Protein AF-0000000086746612 (afdb_homodimer)

Solvent-accessible surface area (backbone atoms only — not comparable to full-atom values): 9145 Å² total; per-residue (Å²): 134,90,65,86,73,95,48,96,42,74,43,41,50,69,51,34,47,74,34,49,68,62,53,54,57,68,34,68,81,38,48,28,32,29,21,55,96,76,34,70,59,30,27,42,27,32,53,70,56,46,51,52,43,50,50,51,52,52,51,50,51,54,49,51,51,51,51,51,50,51,53,50,49,52,51,50,49,52,52,59,66,70,93,133,89,67,88,72,95,46,95,39,74,43,40,52,68,51,34,47,74,34,48,66,62,52,54,58,70,35,71,82,40,47,28,33,29,21,54,95,78,34,70,59,31,28,43,28,33,54,71,56,47,52,52,43,50,50,52,52,51,50,51,52,53,49,51,52,50,51,52,49,51,53,51,49,51,50,51,50,53,52,58,66,71,95

Structure (mmCIF, N/CA/C/O backbone):
data_AF-0000000086746612-model_v1
#
loop_
_entity.id
_entity.type
_entity.pdbx_description
1 polymer 'Type II toxin-antitoxin system Phd/YefM family antitoxin'
#
loop_
_atom_site.group_PDB
_atom_site.id
_atom_site.type_symbol
_atom_site.label_atom_id
_atom_site.label_alt_id
_atom_site.label_comp_id
_atom_site.label_asym_id
_atom_site.label_entity_id
_atom_site.label_seq_id
_atom_site.pdbx_PDB_ins_code
_atom_site.Cartn_x
_atom_site.Cartn_y
_atom_site.Cartn_z
_atom_site.occupancy
_atom_site.B_iso_or_equiv
_atom_site.auth_seq_id
_atom_site.auth_comp_id
_atom_site.auth_asym_id
_atom_site.auth_atom_id
_atom_site.pdbx_PDB_model_num
ATOM 1 N N . MET A 1 1 ? 22.734 -2.705 -10.539 1 73.81 1 MET A N 1
ATOM 2 C CA . MET A 1 1 ? 22.016 -1.568 -9.969 1 73.81 1 MET A CA 1
ATOM 3 C C . MET A 1 1 ? 21.359 -1.947 -8.648 1 73.81 1 MET A C 1
ATOM 5 O O . MET A 1 1 ? 20.984 -3.104 -8.445 1 73.81 1 MET A O 1
ATOM 9 N N . ALA A 1 2 ? 21.594 -1.131 -7.719 1 85.19 2 ALA A N 1
ATOM 10 C CA . ALA A 1 2 ? 21.031 -1.418 -6.406 1 85.19 2 ALA A CA 1
ATOM 11 C C . ALA A 1 2 ? 19.594 -0.923 -6.316 1 85.19 2 ALA A C 1
ATOM 13 O O . ALA A 1 2 ? 19.234 0.093 -6.918 1 85.19 2 ALA A O 1
ATOM 14 N N . TYR A 1 3 ? 18.625 -1.782 -5.891 1 89.44 3 TYR A N 1
ATOM 15 C CA . TYR A 1 3 ? 17.234 -1.408 -5.711 1 89.44 3 TYR A CA 1
ATOM 16 C C . TYR A 1 3 ? 16.906 -1.243 -4.23 1 89.44 3 TYR A C 1
ATOM 18 O O . TYR A 1 3 ? 17.375 -2.008 -3.393 1 89.44 3 TYR A O 1
ATOM 26 N N . GLN A 1 4 ? 16.156 -0.197 -3.973 1 91.56 4 GLN A N 1
ATOM 27 C CA . GLN A 1 4 ? 15.68 0.003 -2.605 1 91.56 4 GLN A CA 1
ATOM 28 C C . GLN A 1 4 ? 14.43 -0.826 -2.328 1 91.56 4 GLN A C 1
ATOM 30 O O . GLN A 1 4 ? 13.477 -0.799 -3.105 1 91.56 4 GLN A O 1
ATOM 35 N N . ILE A 1 5 ? 14.508 -1.548 -1.296 1 96.06 5 ILE A N 1
ATOM 36 C CA . ILE A 1 5 ? 13.359 -2.301 -0.8 1 96.06 5 ILE A CA 1
ATOM 37 C C . ILE A 1 5 ? 12.75 -1.582 0.404 1 96.06 5 ILE A C 1
ATOM 39 O O . ILE A 1 5 ? 13.43 -1.346 1.403 1 96.06 5 ILE A O 1
ATOM 43 N N . LEU A 1 6 ? 11.492 -1.327 0.43 1 96.69 6 LEU A N 1
ATOM 44 C CA . LEU A 1 6 ? 10.867 -0.432 1.4 1 96.69 6 LEU A CA 1
ATOM 45 C C . LEU A 1 6 ? 10.258 -1.221 2.553 1 96.69 6 LEU A C 1
ATOM 47 O O . LEU A 1 6 ? 9.711 -0.634 3.49 1 96.69 6 LEU A O 1
ATOM 51 N N . THR A 1 7 ? 10.367 -2.543 2.465 1 97.19 7 THR A N 1
ATOM 52 C CA . THR A 1 7 ? 9.812 -3.4 3.508 1 97.19 7 THR A CA 1
ATOM 53 C C . THR A 1 7 ? 10.906 -4.246 4.148 1 97.19 7 THR A C 1
ATOM 55 O O . THR A 1 7 ? 12.008 -4.371 3.6 1 97.19 7 THR A O 1
ATOM 58 N N . ASN A 1 8 ? 10.57 -4.758 5.316 1 95.69 8 ASN A N 1
ATOM 59 C CA . ASN A 1 8 ? 11.508 -5.621 6.02 1 95.69 8 ASN A CA 1
ATOM 60 C C . ASN A 1 8 ? 11.539 -7.027 5.426 1 95.69 8 ASN A C 1
ATOM 62 O O . ASN A 1 8 ? 12.523 -7.754 5.586 1 95.69 8 ASN A O 1
ATOM 66 N N . LEU A 1 9 ? 10.461 -7.453 4.746 1 96.5 9 LEU A N 1
ATOM 67 C CA . LEU A 1 9 ? 10.344 -8.773 4.133 1 96.5 9 LEU A CA 1
ATOM 68 C C . LEU A 1 9 ? 10.203 -8.664 2.619 1 96.5 9 LEU A C 1
ATOM 70 O O . LEU A 1 9 ? 9.492 -7.785 2.119 1 96.5 9 LEU A O 1
ATOM 74 N N . ALA A 1 10 ? 10.953 -9.586 1.958 1 97.44 10 ALA A N 1
ATOM 75 C CA . ALA A 1 10 ? 10.867 -9.68 0.504 1 97.44 10 ALA A CA 1
ATOM 76 C C . ALA A 1 10 ? 10.781 -11.141 0.055 1 97.44 10 ALA A C 1
ATOM 78 O O . ALA A 1 10 ? 11.312 -12.031 0.719 1 97.44 10 ALA A O 1
ATOM 79 N N . ALA A 1 11 ? 10.062 -11.359 -0.979 1 97.5 11 ALA A N 1
ATOM 80 C CA . ALA A 1 11 ? 9.961 -12.664 -1.631 1 97.5 11 ALA A CA 1
ATOM 81 C C . ALA A 1 11 ? 10.062 -12.523 -3.146 1 97.5 11 ALA A C 1
ATOM 83 O O . ALA A 1 11 ? 9.875 -11.438 -3.693 1 97.5 11 ALA A O 1
ATOM 84 N N . SER A 1 12 ? 10.375 -13.578 -3.801 1 97.06 12 SER A N 1
ATOM 85 C CA . SER A 1 12 ? 10.453 -13.578 -5.258 1 97.06 12 SER A CA 1
ATOM 86 C C . SER A 1 12 ? 9.094 -13.844 -5.887 1 97.06 12 SER A C 1
ATOM 88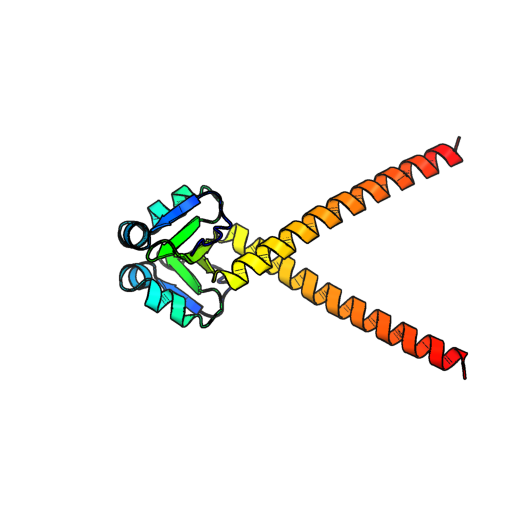 O O . SER A 1 12 ? 8.211 -14.414 -5.246 1 97.06 12 SER A O 1
ATOM 90 N N . ILE A 1 13 ? 9 -13.469 -7.117 1 96.69 13 ILE A N 1
ATOM 91 C CA . ILE A 1 13 ? 7.809 -13.773 -7.898 1 96.69 13 ILE A CA 1
ATOM 92 C C . ILE A 1 13 ? 7.582 -15.281 -7.938 1 96.69 13 ILE A C 1
ATOM 94 O O . ILE A 1 13 ? 6.441 -15.742 -7.938 1 96.69 13 ILE A O 1
ATOM 98 N N . THR A 1 14 ? 8.68 -16.047 -8.008 1 96.19 14 THR A N 1
ATOM 99 C CA . THR A 1 14 ? 8.602 -17.516 -7.996 1 96.19 14 THR A CA 1
ATOM 100 C C . THR A 1 14 ? 7.969 -18 -6.699 1 96.19 14 THR A C 1
ATOM 102 O O . THR A 1 14 ? 7.105 -18.891 -6.719 1 96.19 14 THR A O 1
ATOM 105 N N . ASP A 1 15 ? 8.352 -17.375 -5.535 1 96.31 15 ASP A N 1
ATOM 106 C CA . ASP A 1 15 ? 7.773 -17.719 -4.238 1 96.31 15 ASP A CA 1
ATOM 107 C C . ASP A 1 15 ? 6.277 -17.422 -4.211 1 96.31 15 ASP A C 1
ATOM 109 O O . ASP A 1 15 ? 5.488 -18.234 -3.732 1 96.31 15 ASP A O 1
ATOM 113 N N . LEU A 1 16 ? 5.918 -16.344 -4.73 1 96.94 16 LEU A N 1
ATOM 114 C CA . LEU A 1 16 ? 4.52 -15.93 -4.746 1 96.94 16 LEU A CA 1
ATOM 115 C C . LEU A 1 16 ? 3.682 -16.875 -5.602 1 96.94 16 LEU A C 1
ATOM 117 O O . LEU A 1 16 ? 2.58 -17.266 -5.207 1 96.94 16 LEU A O 1
ATOM 121 N N . LYS A 1 17 ? 4.242 -17.188 -6.734 1 96.31 17 LYS A N 1
ATOM 122 C CA . LYS A 1 17 ? 3.545 -18.094 -7.633 1 96.31 17 LYS A CA 1
ATOM 123 C C . LYS A 1 17 ? 3.307 -19.453 -6.965 1 96.31 17 LYS A C 1
ATOM 125 O O . LYS A 1 17 ? 2.254 -20.062 -7.152 1 96.31 17 LYS A O 1
ATOM 130 N N . ARG A 1 18 ? 4.23 -19.828 -6.227 1 95.5 18 ARG A N 1
ATOM 131 C CA . ARG A 1 18 ? 4.16 -21.141 -5.57 1 95.5 18 ARG A CA 1
ATOM 132 C C . ARG A 1 18 ? 3.123 -21.125 -4.453 1 95.5 18 ARG A C 1
ATOM 134 O O . ARG A 1 18 ? 2.387 -22.109 -4.281 1 95.5 18 ARG A O 1
ATOM 141 N N . ASN A 1 19 ? 3.08 -20.094 -3.676 1 96.62 19 ASN A N 1
ATOM 142 C CA . ASN A 1 19 ? 2.186 -20 -2.527 1 96.62 19 ASN A CA 1
ATOM 143 C C . ASN A 1 19 ? 1.849 -18.547 -2.193 1 96.62 19 ASN A C 1
ATOM 145 O O . ASN A 1 19 ? 2.367 -18 -1.224 1 96.62 19 ASN A O 1
ATOM 149 N N . PRO A 1 20 ? 0.91 -18.047 -2.932 1 96.06 20 PRO A N 1
ATOM 150 C CA . PRO A 1 20 ? 0.592 -16.625 -2.764 1 96.06 20 PRO A CA 1
ATOM 151 C C . PRO A 1 20 ? 0.171 -16.281 -1.338 1 96.06 20 PRO A C 1
ATOM 153 O O . PRO A 1 20 ? 0.701 -15.336 -0.746 1 96.06 20 PRO A O 1
ATOM 156 N N . MET A 1 21 ? -0.711 -17.078 -0.743 1 95.75 21 MET A N 1
ATOM 157 C CA . MET A 1 21 ? -1.213 -16.781 0.597 1 95.75 21 MET A CA 1
ATOM 158 C C . MET A 1 21 ? -0.123 -16.984 1.644 1 95.75 21 MET A C 1
ATOM 160 O O . MET A 1 21 ? -0.01 -16.203 2.592 1 95.75 21 MET A O 1
ATOM 164 N N . GLY A 1 22 ? 0.674 -18 1.433 1 95.31 22 GLY A N 1
ATOM 165 C CA . GLY A 1 22 ? 1.797 -18.234 2.328 1 95.31 22 GLY A CA 1
ATOM 166 C C . GLY A 1 22 ? 2.809 -17.109 2.32 1 95.31 22 GLY A C 1
ATOM 167 O O . GLY A 1 22 ? 3.297 -16.703 3.375 1 95.31 22 GLY A O 1
ATOM 168 N N . THR A 1 23 ? 3.125 -16.625 1.124 1 94.88 23 THR A N 1
ATOM 169 C CA . THR A 1 23 ? 4.062 -15.523 0.966 1 94.88 23 THR A CA 1
ATOM 170 C C . THR A 1 23 ? 3.527 -14.266 1.639 1 94.88 23 THR A C 1
ATOM 172 O O . THR A 1 23 ? 4.234 -13.625 2.422 1 94.88 23 THR A O 1
ATOM 175 N N . TYR A 1 24 ? 2.324 -14.016 1.381 1 93.94 24 TYR A N 1
ATOM 176 C CA . TYR A 1 24 ? 1.653 -12.852 1.956 1 93.94 24 TYR A CA 1
ATOM 177 C C . TYR A 1 24 ? 1.624 -12.938 3.479 1 93.94 24 TYR A C 1
ATOM 179 O O . TYR A 1 24 ? 1.938 -11.961 4.168 1 93.94 24 TYR A O 1
ATOM 187 N N . LEU A 1 25 ? 1.297 -14.039 4.043 1 94.75 25 LEU A N 1
ATOM 188 C CA . LEU A 1 25 ? 1.084 -14.211 5.477 1 94.75 25 LEU A CA 1
ATOM 189 C C . LEU A 1 25 ? 2.406 -14.148 6.234 1 94.75 25 LEU A C 1
ATOM 191 O O . LEU A 1 25 ? 2.424 -13.906 7.445 1 94.75 25 LEU A O 1
ATOM 195 N N . GLN A 1 26 ? 3.473 -14.312 5.559 1 94.31 26 GLN A N 1
ATOM 196 C CA . GLN A 1 26 ? 4.781 -14.195 6.191 1 94.31 26 GLN A CA 1
ATOM 197 C C . GLN A 1 26 ? 5.039 -12.773 6.672 1 94.31 26 GLN A C 1
ATOM 199 O O . GLN A 1 26 ? 5.816 -12.555 7.602 1 94.31 26 GLN A O 1
ATOM 204 N N . GLY A 1 27 ? 4.402 -11.852 6.047 1 94.88 27 GLY A N 1
ATOM 205 C CA . GLY A 1 27 ? 4.555 -10.461 6.43 1 94.88 27 GLY A CA 1
ATOM 206 C C . GLY A 1 27 ? 3.973 -10.148 7.793 1 94.88 27 GLY A C 1
ATOM 207 O O . GLY A 1 27 ? 4.332 -9.141 8.414 1 94.88 27 GLY A O 1
ATOM 208 N N . GLU A 1 28 ? 3.051 -10.953 8.234 1 95.5 28 GLU A N 1
ATOM 209 C CA . GLU A 1 28 ? 2.443 -10.805 9.555 1 95.5 28 GLU A CA 1
ATOM 210 C C . GLU A 1 28 ? 1.825 -9.422 9.734 1 95.5 28 GLU A C 1
ATOM 212 O O . GLU A 1 28 ? 2.107 -8.734 10.711 1 95.5 28 GLU A O 1
ATOM 217 N N . GLY A 1 29 ? 1.047 -9.023 8.828 1 95.06 29 GLY A N 1
ATOM 218 C CA . GLY A 1 29 ? 0.329 -7.758 8.922 1 95.06 29 GLY A CA 1
ATOM 219 C C . GLY A 1 29 ? 1.084 -6.598 8.305 1 95.06 29 GLY A C 1
ATOM 220 O O . GLY A 1 29 ? 0.567 -5.477 8.242 1 95.06 29 GLY A O 1
ATOM 221 N N . GLU A 1 30 ? 2.324 -6.914 7.906 1 96.75 30 GLU A N 1
ATOM 222 C CA . GLU A 1 30 ? 3.127 -5.91 7.211 1 96.75 30 GLU A CA 1
ATOM 223 C C . GLU A 1 30 ? 3.174 -6.184 5.711 1 96.75 30 GLU A C 1
ATOM 225 O O . GLU A 1 30 ? 2.797 -7.27 5.262 1 96.75 30 GLU A O 1
ATOM 230 N N . ALA A 1 31 ? 3.574 -5.18 4.961 1 98.06 31 ALA A N 1
ATOM 231 C CA . ALA A 1 31 ? 3.711 -5.359 3.52 1 98.06 31 ALA A CA 1
ATOM 232 C C . ALA A 1 31 ? 4.906 -6.25 3.189 1 98.06 31 ALA A C 1
ATOM 234 O O . ALA A 1 31 ? 5.863 -6.332 3.963 1 98.06 31 ALA A O 1
ATOM 235 N N . VAL A 1 32 ? 4.801 -6.93 2.07 1 98.38 32 VAL A N 1
ATOM 236 C CA . VAL A 1 32 ? 5.867 -7.793 1.576 1 98.38 32 VAL A CA 1
ATOM 237 C C . VAL A 1 32 ? 6.273 -7.359 0.168 1 98.38 32 VAL A C 1
ATOM 239 O O . VAL A 1 32 ? 5.418 -7.176 -0.701 1 98.38 32 VAL A O 1
ATOM 242 N N . ALA A 1 33 ? 7.598 -7.156 -0.021 1 98.56 33 ALA A N 1
ATOM 243 C CA . ALA A 1 33 ? 8.094 -6.84 -1.355 1 98.56 33 ALA A CA 1
ATOM 244 C C . ALA A 1 33 ? 8.172 -8.094 -2.227 1 98.56 33 ALA A C 1
ATOM 246 O O . ALA A 1 33 ? 8.641 -9.141 -1.776 1 98.56 33 ALA A O 1
ATOM 247 N N . ILE A 1 34 ? 7.719 -8 -3.426 1 98.31 34 ILE A N 1
ATOM 248 C CA . ILE A 1 34 ? 7.871 -9.07 -4.402 1 98.31 34 ILE A CA 1
ATOM 249 C C . ILE A 1 34 ? 8.914 -8.68 -5.445 1 98.31 34 ILE A C 1
ATOM 251 O O . ILE A 1 34 ? 8.75 -7.676 -6.148 1 98.31 34 ILE A O 1
ATOM 255 N N . LEU A 1 35 ? 9.906 -9.477 -5.492 1 97.75 35 LEU A N 1
ATOM 256 C CA . LEU A 1 35 ? 11.039 -9.172 -6.355 1 97.75 35 LEU A CA 1
ATOM 257 C C . LEU A 1 35 ? 10.961 -9.969 -7.656 1 97.75 35 LEU A C 1
ATOM 259 O O . LEU A 1 35 ? 10.57 -11.141 -7.652 1 97.75 35 LEU A O 1
ATOM 263 N N . ASN A 1 36 ? 11.133 -9.32 -8.734 1 95.81 36 ASN A N 1
ATOM 264 C CA . ASN A 1 36 ? 11.414 -9.922 -10.031 1 95.81 36 ASN A CA 1
ATOM 265 C C . ASN A 1 36 ? 12.875 -9.742 -10.438 1 95.81 36 ASN A C 1
ATOM 267 O O . ASN A 1 36 ? 13.281 -8.641 -10.812 1 95.81 36 ASN A O 1
ATOM 271 N N . ARG A 1 37 ? 13.711 -10.742 -10.516 1 91.19 37 ARG A N 1
ATOM 272 C CA . ARG A 1 37 ? 15.148 -10.695 -10.773 1 91.19 37 ARG A CA 1
ATOM 273 C C . ARG A 1 37 ? 15.828 -9.664 -9.867 1 91.19 37 ARG A C 1
ATOM 275 O O . ARG A 1 37 ? 16.578 -8.812 -10.344 1 91.19 37 ARG A O 1
ATOM 282 N N . ASN A 1 38 ? 15.438 -9.57 -8.656 1 90.44 38 ASN A N 1
ATOM 283 C CA . ASN A 1 38 ? 16.062 -8.773 -7.605 1 90.44 38 ASN A CA 1
ATOM 284 C C . ASN A 1 38 ? 15.523 -7.344 -7.59 1 90.44 38 ASN A C 1
ATOM 286 O O . ASN A 1 38 ? 15.922 -6.535 -6.75 1 90.44 38 ASN A O 1
ATOM 290 N N . GLU A 1 39 ? 14.742 -7.008 -8.492 1 94.62 39 GLU A N 1
ATOM 291 C CA . GLU A 1 39 ? 14.102 -5.699 -8.539 1 94.62 39 GLU A CA 1
ATOM 292 C C . GLU A 1 39 ? 12.68 -5.758 -7.984 1 94.62 39 GLU A C 1
ATOM 294 O O . GLU A 1 39 ? 11.898 -6.641 -8.352 1 94.62 39 GLU A O 1
ATOM 299 N N . PRO A 1 40 ? 12.391 -4.797 -7.098 1 97 40 PRO A N 1
ATOM 300 C CA . PRO A 1 40 ? 11.016 -4.812 -6.602 1 97 40 PRO A CA 1
ATOM 301 C C . PRO A 1 40 ? 9.984 -4.594 -7.711 1 97 40 PRO A C 1
ATOM 303 O O . PRO A 1 40 ? 10 -3.555 -8.375 1 97 40 PRO A O 1
ATOM 306 N N . ALA A 1 41 ? 9.109 -5.531 -7.871 1 97.06 41 ALA A N 1
ATOM 307 C CA . ALA A 1 41 ? 8.047 -5.441 -8.867 1 97.06 41 ALA A CA 1
ATOM 308 C C . ALA A 1 41 ? 6.812 -4.746 -8.297 1 97.06 41 ALA A C 1
ATOM 310 O O . ALA A 1 41 ? 6.273 -3.822 -8.906 1 97.06 41 ALA A O 1
ATOM 311 N N . PHE A 1 42 ? 6.418 -5.207 -7.188 1 98.25 42 PHE A N 1
ATOM 312 C CA . PHE A 1 42 ? 5.301 -4.625 -6.453 1 98.25 42 PHE A CA 1
ATOM 313 C C . PHE A 1 42 ? 5.324 -5.059 -4.992 1 98.25 42 PHE A C 1
ATOM 315 O O . PHE A 1 42 ? 6.211 -5.812 -4.578 1 98.25 42 PHE A O 1
ATOM 322 N N . TYR A 1 43 ? 4.465 -4.5 -4.18 1 98.44 43 TYR A N 1
ATOM 323 C CA . TYR A 1 43 ? 4.332 -4.809 -2.762 1 98.44 43 TYR A CA 1
ATOM 324 C C . TYR A 1 43 ? 2.963 -5.402 -2.455 1 98.44 43 TYR A C 1
ATOM 326 O O . TYR A 1 43 ? 1.938 -4.875 -2.896 1 98.44 43 TYR A O 1
ATOM 334 N N . CYS A 1 44 ? 2.912 -6.457 -1.764 1 98.44 44 CYS A N 1
ATOM 335 C CA . CYS A 1 44 ? 1.669 -7.02 -1.248 1 98.44 44 CYS A CA 1
ATOM 336 C C . CYS A 1 44 ? 1.294 -6.387 0.085 1 98.44 44 CYS A C 1
ATOM 338 O O . CYS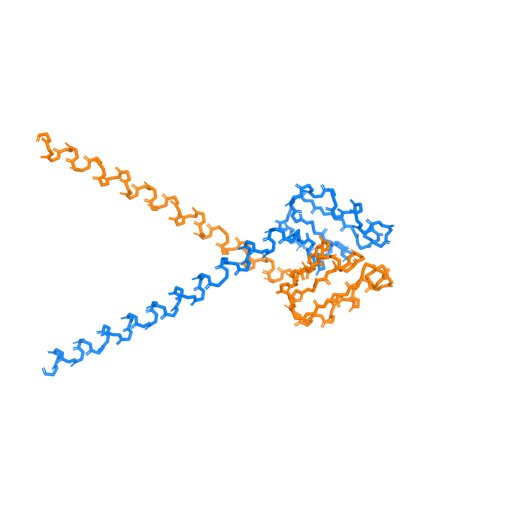 A 1 44 ? 1.995 -6.566 1.082 1 98.44 44 CYS A O 1
ATOM 340 N N . VAL A 1 45 ? 0.211 -5.691 0.084 1 98.38 45 VAL A N 1
ATOM 341 C CA . VAL A 1 45 ? -0.191 -4.895 1.238 1 98.38 45 VAL A CA 1
ATOM 342 C C . VAL A 1 45 ? -1.485 -5.453 1.826 1 98.38 45 VAL A C 1
ATOM 344 O O . VAL A 1 45 ? -2.475 -5.629 1.11 1 98.38 45 VAL A O 1
ATOM 347 N N . PRO A 1 46 ? -1.481 -5.73 3.064 1 98 46 PRO A N 1
ATOM 348 C CA . PRO A 1 46 ? -2.703 -6.223 3.709 1 98 46 PRO A CA 1
ATOM 349 C C . PRO A 1 46 ? -3.861 -5.234 3.607 1 98 46 PRO A C 1
ATOM 351 O O . PRO A 1 46 ? -3.643 -4.02 3.611 1 98 46 PRO A O 1
ATOM 354 N N . PRO A 1 47 ? -5.051 -5.77 3.611 1 97.62 47 PRO A N 1
ATOM 355 C CA . PRO A 1 47 ? -6.227 -4.91 3.436 1 97.62 47 PRO A CA 1
ATOM 356 C C . PRO A 1 47 ? -6.305 -3.799 4.477 1 97.62 47 PRO A C 1
ATOM 358 O O . PRO A 1 47 ? -6.582 -2.646 4.137 1 97.62 47 PRO A O 1
ATOM 361 N N . GLU A 1 48 ? -6.039 -4.148 5.695 1 96.81 48 GLU A N 1
ATOM 362 C CA . GLU A 1 48 ? -6.125 -3.146 6.754 1 96.81 48 GLU A CA 1
ATOM 363 C C . GLU A 1 48 ? -5.078 -2.051 6.562 1 96.81 48 GLU A C 1
ATOM 365 O O . GLU A 1 48 ? -5.375 -0.868 6.75 1 96.81 48 GLU A O 1
ATOM 370 N N . LEU A 1 49 ? -3.934 -2.43 6.211 1 97.38 49 LEU A N 1
ATOM 371 C CA . LEU A 1 49 ? -2.855 -1.475 5.977 1 97.38 49 LEU A CA 1
ATOM 372 C C . LEU A 1 49 ? -3.141 -0.62 4.75 1 97.38 49 LEU A C 1
ATOM 374 O O . LEU A 1 49 ? -2.877 0.584 4.75 1 97.38 49 LEU A O 1
ATOM 378 N N . PHE A 1 50 ? -3.654 -1.202 3.725 1 98.06 50 PHE A N 1
ATOM 379 C CA . PHE A 1 50 ? -4.008 -0.472 2.514 1 98.06 50 PHE A CA 1
ATOM 380 C C . PHE A 1 50 ? -5.098 0.554 2.799 1 98.06 50 PHE A C 1
ATOM 382 O O . PHE A 1 50 ? -5.055 1.673 2.283 1 98.06 50 PHE A O 1
ATOM 389 N N . ALA A 1 51 ? -6.059 0.127 3.625 1 97.75 51 ALA A N 1
ATOM 390 C CA . ALA A 1 51 ? -7.105 1.062 4.031 1 97.75 51 ALA A CA 1
ATOM 391 C C . ALA A 1 51 ? -6.512 2.268 4.754 1 97.75 51 ALA A C 1
ATOM 393 O O . ALA A 1 51 ? -6.922 3.406 4.516 1 97.75 51 ALA A O 1
ATOM 394 N N . TYR A 1 52 ? -5.594 2.004 5.625 1 97.06 52 TYR A N 1
ATOM 395 C CA . TYR A 1 52 ? -4.898 3.068 6.336 1 97.06 52 TYR A CA 1
ATOM 396 C C . TYR A 1 52 ? -4.199 4.012 5.363 1 97.06 52 TYR A C 1
ATOM 398 O O . TYR A 1 52 ? -4.309 5.234 5.492 1 97.06 52 TYR A O 1
ATOM 406 N N . TYR A 1 53 ? -3.498 3.475 4.352 1 97.44 53 TYR A N 1
ATOM 407 C CA . TYR A 1 53 ? -2.814 4.289 3.354 1 97.44 53 TYR A CA 1
ATOM 408 C C . TYR A 1 53 ? -3.805 5.152 2.582 1 97.44 53 TYR A C 1
ATOM 410 O O . TYR A 1 53 ? -3.533 6.32 2.303 1 97.44 53 TYR A O 1
ATOM 418 N N . GLN A 1 54 ? -4.922 4.539 2.277 1 96.94 54 GLN A N 1
ATOM 419 C CA . GLN A 1 54 ? -5.945 5.281 1.549 1 96.94 54 GLN A CA 1
ATOM 420 C C . GLN A 1 54 ? -6.461 6.461 2.371 1 96.94 54 GLN A C 1
ATOM 422 O O . GLN A 1 54 ? -6.688 7.547 1.836 1 96.94 54 GLN A O 1
ATOM 427 N N . GLU A 1 55 ? -6.648 6.25 3.6 1 96.44 55 GLU A N 1
ATOM 428 C CA . GLU A 1 55 ? -7.105 7.309 4.496 1 96.44 55 GLU A CA 1
ATOM 429 C C . GLU A 1 55 ? -6.086 8.438 4.578 1 96.44 55 GLU A C 1
ATOM 431 O O . GLU A 1 55 ? -6.453 9.617 4.527 1 96.44 55 GLU A O 1
ATOM 436 N N . LEU A 1 56 ? -4.836 8.055 4.73 1 95.5 56 LEU A N 1
ATOM 437 C CA . LEU A 1 56 ? -3.771 9.055 4.773 1 95.5 56 LEU A CA 1
ATOM 438 C C . LEU A 1 56 ? -3.756 9.891 3.498 1 95.5 56 LEU A C 1
ATOM 440 O O . LEU A 1 56 ? -3.6 11.109 3.553 1 95.5 56 LEU A O 1
ATOM 444 N N . ALA A 1 57 ? -3.883 9.227 2.395 1 95.62 57 ALA A N 1
ATOM 445 C CA . ALA A 1 57 ? -3.855 9.906 1.103 1 95.62 57 ALA A CA 1
ATOM 446 C C . ALA A 1 57 ? -5.031 10.867 0.966 1 95.62 57 ALA A C 1
ATOM 448 O O . ALA A 1 57 ? -4.879 11.977 0.446 1 95.62 57 ALA A O 1
ATOM 449 N N . GLU A 1 58 ? -6.207 10.43 1.403 1 94.94 58 GLU A N 1
ATOM 450 C CA . GLU A 1 58 ? -7.395 11.281 1.374 1 94.94 58 GLU A CA 1
ATOM 451 C C . GLU A 1 58 ? -7.215 12.508 2.256 1 94.94 58 GLU A C 1
ATOM 453 O O . GLU A 1 58 ? -7.555 13.625 1.852 1 94.94 58 GLU A O 1
ATOM 458 N N . ASP A 1 59 ? -6.656 12.289 3.432 1 93.69 59 ASP A N 1
ATOM 459 C CA . ASP A 1 59 ? -6.398 13.375 4.363 1 93.69 59 ASP A CA 1
ATOM 460 C C . ASP A 1 59 ? -5.426 14.391 3.764 1 93.69 59 ASP A C 1
ATOM 462 O O . ASP A 1 59 ? -5.609 15.602 3.914 1 93.69 59 ASP A O 1
ATOM 466 N N . ALA A 1 60 ? -4.422 13.859 3.178 1 90.94 60 ALA A N 1
ATOM 467 C CA . ALA A 1 60 ? -3.422 14.727 2.559 1 90.94 60 ALA A CA 1
ATOM 468 C C . ALA A 1 60 ? -4.039 15.57 1.446 1 90.94 60 ALA A C 1
ATOM 470 O O . ALA A 1 60 ? -3.725 16.75 1.312 1 90.94 60 ALA A O 1
ATOM 471 N N . ALA A 1 61 ? -4.871 14.945 0.673 1 90.81 61 ALA A N 1
ATOM 472 C CA . ALA A 1 61 ? -5.539 15.648 -0.418 1 90.81 61 ALA A CA 1
ATOM 473 C C . ALA A 1 61 ? -6.453 16.75 0.116 1 90.81 61 ALA A C 1
ATOM 475 O O . ALA A 1 61 ? -6.469 17.859 -0.414 1 90.81 61 ALA A O 1
ATOM 476 N N . LEU A 1 62 ? -7.164 16.359 1.129 1 90.12 62 LEU A N 1
ATOM 477 C CA . LEU A 1 62 ? -8.07 17.328 1.745 1 90.12 62 LEU A CA 1
ATOM 478 C C . LEU A 1 62 ? -7.297 18.484 2.363 1 90.12 62 LEU A C 1
ATOM 480 O O . LEU A 1 62 ? -7.719 19.641 2.266 1 90.12 62 LEU A O 1
ATOM 484 N N . ASN A 1 63 ? -6.191 18.203 2.969 1 88.25 63 ASN A N 1
ATOM 485 C CA . ASN A 1 63 ? -5.352 19.219 3.572 1 88.25 63 ASN A CA 1
ATOM 486 C C . ASN A 1 63 ? -4.746 20.141 2.518 1 88.25 63 ASN A C 1
ATOM 488 O O . ASN A 1 63 ? -4.605 21.344 2.746 1 88.25 63 ASN A O 1
ATOM 492 N N . ARG A 1 64 ? -4.355 19.562 1.45 1 86.5 64 ARG A N 1
ATOM 493 C CA . ARG A 1 64 ? -3.809 20.359 0.354 1 86.5 64 ARG A CA 1
ATOM 494 C C . ARG A 1 64 ? -4.848 21.344 -0.183 1 86.5 64 ARG A C 1
ATOM 496 O O . ARG A 1 64 ? -4.52 22.484 -0.514 1 86.5 64 ARG A O 1
ATOM 503 N N . ILE A 1 65 ? -6.047 20.906 -0.292 1 85.56 65 ILE A N 1
ATOM 504 C CA . ILE A 1 65 ? -7.137 21.75 -0.781 1 85.56 65 ILE A CA 1
ATOM 5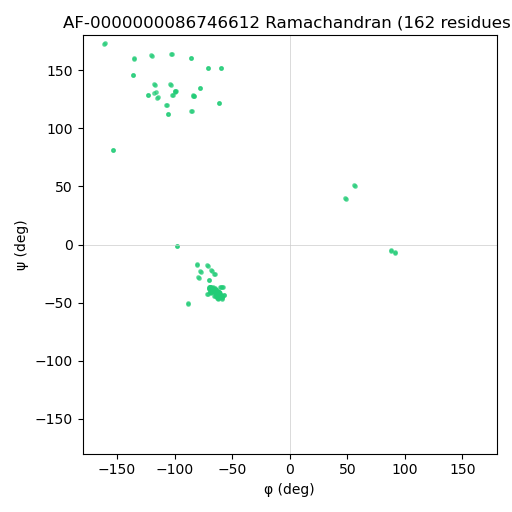05 C C . ILE A 1 65 ? -7.383 22.906 0.194 1 85.56 65 ILE A C 1
ATOM 507 O O . ILE A 1 65 ? -7.57 24.047 -0.223 1 85.56 65 ILE A O 1
ATOM 511 N N . ALA A 1 66 ? -7.332 22.578 1.456 1 84.94 66 ALA A N 1
ATOM 512 C CA . ALA A 1 66 ? -7.523 23.594 2.49 1 84.94 66 ALA A CA 1
ATOM 513 C C . ALA A 1 66 ? -6.414 24.641 2.451 1 84.94 66 ALA A C 1
ATOM 515 O O . ALA A 1 66 ? -6.676 25.844 2.555 1 84.94 66 ALA A O 1
ATOM 516 N N . ASP A 1 67 ? -5.234 24.156 2.258 1 83.12 67 ASP A N 1
ATOM 517 C CA . ASP A 1 67 ? -4.09 25.062 2.197 1 83.12 67 ASP A CA 1
ATOM 518 C C . ASP A 1 67 ? -4.188 25.984 0.99 1 83.12 67 ASP A C 1
ATOM 520 O O . ASP A 1 67 ? -3.855 27.172 1.083 1 83.12 67 ASP A O 1
ATOM 524 N N . GLU A 1 68 ? -4.621 25.391 -0.047 1 84.25 68 GLU A N 1
ATOM 525 C CA . GLU A 1 68 ? -4.777 26.188 -1.267 1 84.25 68 GLU A CA 1
ATOM 526 C C . GLU A 1 68 ? -5.871 27.234 -1.109 1 84.25 68 GLU A C 1
ATOM 528 O O . GLU A 1 68 ? -5.734 28.359 -1.601 1 84.25 68 GLU A O 1
ATOM 533 N N . ARG A 1 69 ? -6.875 26.828 -0.412 1 81.94 69 ARG A N 1
ATOM 534 C CA . ARG A 1 69 ? -7.98 27.75 -0.183 1 81.94 69 ARG A CA 1
ATOM 535 C C . ARG A 1 69 ? -7.559 28.891 0.742 1 81.94 69 ARG A C 1
ATOM 537 O O . ARG A 1 69 ? -7.98 30.031 0.559 1 81.94 69 ARG A O 1
ATOM 544 N N . LEU A 1 70 ? -6.758 28.578 1.68 1 78.31 70 LEU A N 1
ATOM 545 C CA . LEU A 1 70 ? -6.27 29.578 2.619 1 78.31 70 LEU A CA 1
ATOM 546 C C . LEU A 1 70 ? -5.324 30.562 1.928 1 78.31 70 LEU A C 1
ATOM 548 O O . LEU A 1 70 ? -5.383 31.766 2.176 1 78.31 70 LEU A O 1
ATOM 552 N N . LYS A 1 71 ? -4.574 30.062 1.107 1 82.31 71 LYS A N 1
ATOM 553 C CA . LYS A 1 71 ? -3.648 30.906 0.359 1 82.31 71 LYS A CA 1
ATOM 554 C C . LYS A 1 71 ? -4.402 31.859 -0.563 1 82.31 71 LYS A C 1
ATOM 556 O O . LYS A 1 71 ? -4.02 33.031 -0.707 1 82.31 71 LYS A O 1
ATOM 561 N N . ASP A 1 72 ? -5.414 31.312 -1.105 1 81.56 72 ASP A N 1
ATOM 562 C CA . ASP A 1 72 ? -6.227 32.125 -1.992 1 81.56 72 ASP A CA 1
ATOM 563 C C . ASP A 1 72 ? -6.957 33.219 -1.21 1 81.56 72 ASP A C 1
ATOM 565 O O . ASP A 1 72 ? -7.066 34.375 -1.676 1 81.56 72 ASP A O 1
ATOM 569 N N . ALA A 1 73 ? -7.391 32.938 -0.08 1 77.56 73 ALA A N 1
ATOM 570 C CA . ALA A 1 73 ? -8.102 33.875 0.767 1 77.56 73 ALA A CA 1
ATOM 571 C C . ALA A 1 73 ? -7.16 34.969 1.265 1 77.56 73 ALA A C 1
ATOM 573 O O . ALA A 1 73 ? -7.539 36.156 1.324 1 77.56 73 ALA A O 1
ATOM 574 N N . GLU A 1 74 ? -6.086 34.562 1.58 1 71.88 74 GLU A N 1
ATOM 575 C CA . GLU A 1 74 ? -5.098 35.562 2.047 1 71.88 74 GLU A CA 1
ATOM 576 C C . GLU A 1 74 ? -4.719 36.531 0.937 1 71.88 74 GLU A C 1
ATOM 578 O O . GLU A 1 74 ? -4.512 37.719 1.191 1 71.88 74 GLU A O 1
ATOM 583 N N . PHE A 1 75 ? -4.633 35.969 -0.203 1 70.25 75 PHE A N 1
ATOM 584 C CA . PHE A 1 75 ? -4.312 36.812 -1.353 1 70.25 75 PHE A CA 1
ATOM 585 C C . PHE A 1 75 ? -5.43 37.812 -1.621 1 70.25 75 PHE A C 1
ATOM 587 O O . P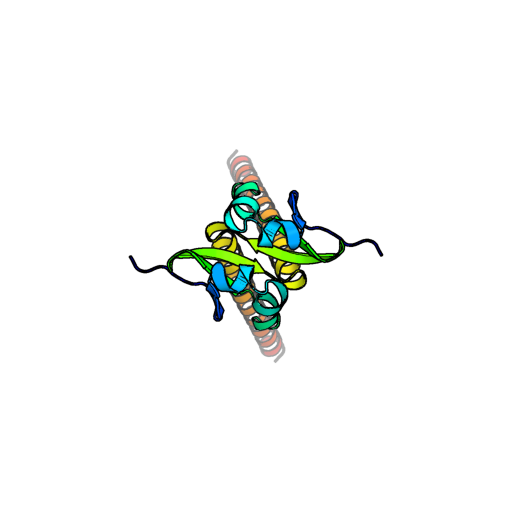HE A 1 75 ? -5.164 38.969 -1.925 1 70.25 75 PHE A O 1
ATOM 594 N N . VAL A 1 76 ? -6.539 37.406 -1.469 1 73.06 76 VAL A N 1
ATOM 595 C CA . VAL A 1 76 ? -7.68 38.281 -1.708 1 73.06 76 VAL A CA 1
ATOM 596 C C . VAL A 1 76 ? -7.75 39.344 -0.614 1 73.06 76 VAL A C 1
ATOM 598 O O . VAL A 1 76 ? -8.055 40.5 -0.888 1 73.06 76 VAL A O 1
ATOM 601 N N . SER A 1 77 ? -7.43 39 0.522 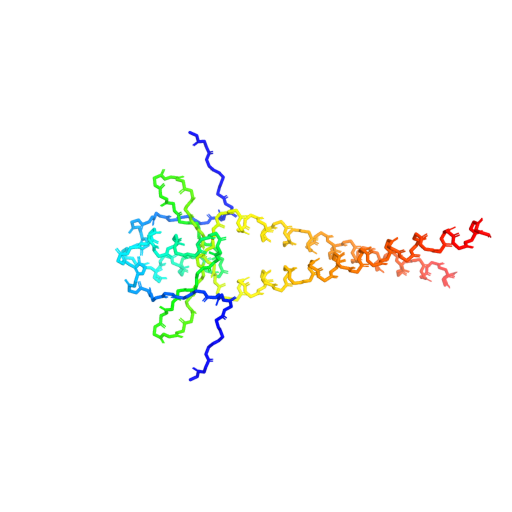1 72.12 77 SER A N 1
ATOM 602 C CA . SER A 1 77 ? -7.48 39.938 1.642 1 72.12 77 SER A CA 1
ATOM 603 C C . SER A 1 77 ? -6.414 41 1.512 1 72.12 77 SER A C 1
ATOM 605 O O . SER A 1 77 ? -6.68 42.188 1.764 1 72.12 77 SER A O 1
ATOM 607 N N . VAL A 1 78 ? -5.285 40.625 1.115 1 75.88 78 VAL A N 1
ATOM 608 C CA . VAL A 1 78 ? -4.195 41.594 0.951 1 75.88 78 VAL A CA 1
ATOM 609 C C . VAL A 1 78 ? -4.516 42.531 -0.189 1 75.88 78 VAL A C 1
ATOM 611 O O . VAL A 1 78 ? -4.199 43.719 -0.112 1 75.88 78 VAL A O 1
ATOM 614 N N . ASN A 1 79 ? -5.086 41.969 -1.159 1 75.56 79 ASN A N 1
ATOM 615 C CA . ASN A 1 79 ? -5.441 42.812 -2.291 1 75.56 79 ASN A CA 1
ATOM 616 C C . ASN A 1 79 ? -6.566 43.781 -1.936 1 75.56 79 ASN A C 1
ATOM 618 O O . ASN A 1 79 ? -6.578 44.906 -2.391 1 75.56 79 ASN A O 1
ATOM 622 N N . LEU A 1 80 ? -7.457 43.312 -1.142 1 71.38 80 LEU A N 1
ATOM 623 C CA . LEU A 1 80 ? -8.555 44.156 -0.734 1 71.38 80 LEU A CA 1
ATOM 624 C C . LEU A 1 80 ? -8.062 45.25 0.211 1 71.38 80 LEU A C 1
ATOM 626 O O . LEU A 1 80 ? -8.578 46.375 0.188 1 71.38 80 LEU A O 1
ATOM 630 N N . ASP A 1 81 ? -7.07 44.969 0.937 1 68.31 81 ASP A N 1
ATOM 631 C CA . ASP A 1 81 ? -6.535 45.938 1.883 1 68.31 81 ASP A CA 1
ATOM 632 C C . ASP A 1 81 ? -5.652 46.969 1.174 1 68.31 81 ASP A C 1
ATOM 634 O O . ASP A 1 81 ? -5.457 48.062 1.675 1 68.31 81 ASP A O 1
ATOM 638 N N . GLU A 1 82 ? -5.102 46.469 0.104 1 67.31 82 GLU A N 1
ATOM 639 C CA . GLU A 1 82 ? -4.27 47.406 -0.649 1 67.31 82 GLU A CA 1
ATOM 640 C C . GLU A 1 82 ? -5.117 48.312 -1.545 1 67.31 82 GLU A C 1
ATOM 642 O O . GLU A 1 82 ? -4.633 49.312 -2.057 1 67.31 82 GLU A O 1
ATOM 647 N N . LEU A 1 83 ? -6.305 47.812 -1.696 1 52.94 83 LEU A N 1
ATOM 648 C CA . LEU A 1 83 ? -7.125 48.781 -2.416 1 52.94 83 LEU A CA 1
ATOM 649 C C . LEU A 1 83 ? -7.559 49.938 -1.494 1 52.94 83 LEU A C 1
ATOM 651 O O . LEU A 1 83 ? -7.512 49.781 -0.269 1 52.94 83 LEU A O 1
ATOM 655 N N . MET B 1 1 ? -21.422 -12.258 2.947 1 72.88 1 MET B N 1
ATOM 656 C CA . MET B 1 1 ? -20.891 -11.016 3.486 1 72.88 1 MET B CA 1
ATOM 657 C C . MET B 1 1 ? -20.266 -10.172 2.381 1 72.88 1 MET B C 1
ATOM 659 O O . MET B 1 1 ? -19.766 -10.703 1.387 1 72.88 1 MET B O 1
ATOM 663 N N . ALA B 1 2 ? -20.641 -8.961 2.385 1 85.12 2 ALA B N 1
ATOM 664 C CA . ALA B 1 2 ? -20.125 -8.07 1.353 1 85.12 2 ALA B CA 1
ATOM 665 C C . ALA B 1 2 ? -18.75 -7.52 1.748 1 85.12 2 ALA B C 1
ATOM 667 O O . ALA B 1 2 ? -18.484 -7.301 2.932 1 85.12 2 ALA B O 1
ATOM 668 N N . TYR B 1 3 ? -17.734 -7.633 0.888 1 89.44 3 TYR B N 1
ATOM 669 C CA . TYR B 1 3 ? -16.391 -7.098 1.134 1 89.44 3 TYR B CA 1
ATOM 670 C C . TYR B 1 3 ? -16.172 -5.816 0.346 1 89.44 3 TYR B C 1
ATOM 672 O O . TYR B 1 3 ? -16.609 -5.699 -0.802 1 89.44 3 TYR B O 1
ATOM 680 N N . GLN B 1 4 ? -15.57 -4.879 1.037 1 91.5 4 GLN B N 1
ATOM 681 C CA . GLN B 1 4 ? -15.211 -3.645 0.353 1 91.5 4 GLN B CA 1
ATOM 682 C C . GLN B 1 4 ? -13.883 -3.797 -0.389 1 91.5 4 GLN B C 1
ATOM 684 O O . GLN B 1 4 ? -12.898 -4.262 0.184 1 91.5 4 GLN B O 1
ATOM 689 N N . ILE B 1 5 ? -13.93 -3.467 -1.608 1 96.12 5 ILE B N 1
ATOM 690 C CA . ILE B 1 5 ? -12.727 -3.418 -2.436 1 96.12 5 ILE B CA 1
ATOM 691 C C . ILE B 1 5 ? -12.273 -1.969 -2.6 1 96.12 5 ILE B C 1
ATOM 693 O O . ILE B 1 5 ? -13.031 -1.127 -3.09 1 96.12 5 ILE B O 1
ATOM 697 N N . LEU B 1 6 ? -11.07 -1.633 -2.352 1 96.69 6 LEU B N 1
ATOM 698 C CA . LEU B 1 6 ? -10.609 -0.253 -2.234 1 96.69 6 LEU B CA 1
ATOM 699 C C . LEU B 1 6 ? -9.969 0.219 -3.537 1 96.69 6 LEU B C 1
ATOM 701 O O . LEU B 1 6 ? -9.547 1.371 -3.645 1 96.69 6 LEU B O 1
ATOM 705 N N . THR B 1 7 ? -9.922 -0.682 -4.504 1 97.25 7 THR B N 1
ATOM 706 C CA . THR B 1 7 ? -9.336 -0.342 -5.797 1 97.25 7 THR B CA 1
ATOM 707 C C . THR B 1 7 ? -10.359 -0.506 -6.918 1 97.25 7 THR B C 1
ATOM 709 O O . THR B 1 7 ? -11.398 -1.14 -6.727 1 97.25 7 THR B O 1
ATOM 712 N N . ASN B 1 8 ? -10.031 0.113 -8.039 1 95.69 8 ASN B N 1
ATOM 713 C CA . ASN B 1 8 ? -10.906 0.01 -9.195 1 95.69 8 ASN B CA 1
ATOM 714 C C . ASN B 1 8 ? -10.734 -1.325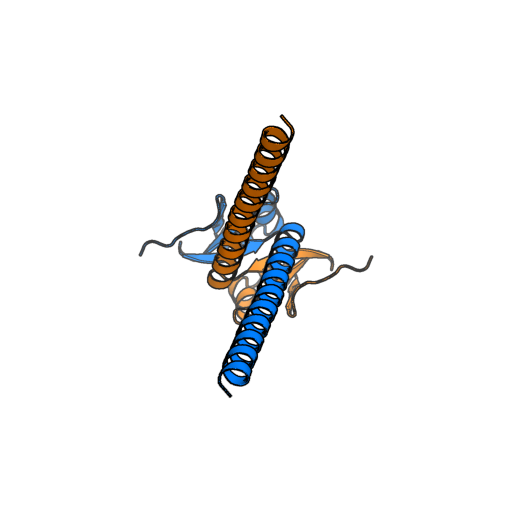 -9.914 1 95.69 8 ASN B C 1
ATOM 716 O O . ASN B 1 8 ? -11.625 -1.768 -10.641 1 95.69 8 ASN B O 1
ATOM 720 N N . LEU B 1 9 ? -9.578 -1.996 -9.75 1 96.56 9 LEU B N 1
ATOM 721 C CA . LEU B 1 9 ? -9.273 -3.275 -10.383 1 96.56 9 LEU B CA 1
ATOM 722 C C . LEU B 1 9 ? -9.062 -4.359 -9.328 1 96.56 9 LEU B C 1
ATOM 724 O O . LEU B 1 9 ? -8.43 -4.117 -8.297 1 96.56 9 LEU B O 1
ATOM 728 N N . ALA B 1 10 ? -9.664 -5.539 -9.68 1 97.44 10 ALA B N 1
ATOM 729 C CA . ALA B 1 10 ? -9.484 -6.711 -8.836 1 97.44 10 ALA B CA 1
ATOM 730 C C . ALA B 1 10 ? -9.203 -7.957 -9.672 1 97.44 10 ALA B C 1
ATOM 732 O O . ALA B 1 10 ? -9.656 -8.055 -10.812 1 97.44 10 ALA B O 1
ATOM 733 N N . ALA B 1 11 ? -8.406 -8.812 -9.148 1 97.5 11 ALA B N 1
ATOM 734 C CA . ALA B 1 11 ? -8.117 -10.109 -9.742 1 97.5 11 ALA B CA 1
ATOM 735 C C . ALA B 1 11 ? -8.148 -11.211 -8.688 1 97.5 11 ALA B C 1
ATOM 737 O O . ALA B 1 11 ? -8.047 -10.938 -7.492 1 97.5 11 ALA B O 1
ATOM 738 N N . SER B 1 12 ? -8.312 -12.414 -9.102 1 97.06 12 SER B N 1
ATOM 739 C CA . SER B 1 12 ? -8.305 -13.547 -8.188 1 97.06 12 SER B CA 1
ATOM 740 C C . SER B 1 12 ? -6.883 -14.039 -7.926 1 97.06 12 SER B C 1
ATOM 742 O O . SER B 1 12 ? -5.977 -13.789 -8.719 1 97.06 12 SER B O 1
ATOM 744 N N . ILE B 1 13 ? -6.758 -14.75 -6.871 1 96.75 13 ILE B N 1
ATOM 745 C CA . ILE B 1 13 ? -5.492 -15.391 -6.543 1 96.75 13 ILE B CA 1
ATOM 746 C C . ILE B 1 13 ? -5.086 -16.328 -7.676 1 96.75 13 ILE B C 1
ATOM 748 O O . ILE B 1 13 ? -3.9 -16.484 -7.973 1 96.75 13 ILE B O 1
ATOM 752 N N . THR B 1 14 ? -6.078 -17 -8.297 1 96.19 14 THR B N 1
ATOM 753 C CA . THR B 1 14 ? -5.828 -17.875 -9.43 1 96.19 14 THR B CA 1
ATOM 754 C C . THR B 1 14 ? -5.215 -17.109 -10.594 1 96.19 14 THR B C 1
ATOM 756 O O . THR B 1 14 ? -4.25 -17.578 -11.211 1 96.19 14 THR B O 1
ATOM 759 N N . ASP B 1 15 ? -5.742 -15.867 -10.852 1 96.38 15 ASP B N 1
ATOM 760 C CA . ASP B 1 15 ? -5.203 -15.008 -11.898 1 96.38 15 ASP B CA 1
ATOM 761 C C . ASP B 1 15 ? -3.754 -14.625 -11.602 1 96.38 15 ASP B C 1
ATOM 763 O O . ASP B 1 15 ? -2.902 -14.664 -12.492 1 96.38 15 ASP B O 1
ATOM 767 N N . LEU B 1 16 ? -3.488 -14.305 -10.422 1 96.94 16 LEU B N 1
ATOM 768 C CA . LEU B 1 16 ? -2.152 -13.898 -10.008 1 96.94 16 LEU B CA 1
ATOM 769 C C . LEU B 1 16 ? -1.158 -15.047 -10.156 1 96.94 16 LEU B C 1
ATOM 771 O O . LEU B 1 16 ? -0.046 -14.852 -10.648 1 96.94 16 LEU B O 1
ATOM 775 N N . LYS B 1 17 ? -1.617 -16.172 -9.711 1 96.31 17 LYS B N 1
ATOM 776 C CA . LYS B 1 17 ? -0.762 -17.359 -9.812 1 96.31 17 LYS B CA 1
ATOM 777 C C . LYS B 1 17 ? -0.404 -17.656 -11.266 1 96.31 17 LYS B C 1
ATOM 779 O O . LYS B 1 17 ? 0.723 -18.047 -11.562 1 96.31 17 LYS B O 1
ATOM 784 N N . ARG B 1 18 ? -1.31 -17.438 -12.102 1 95.56 18 ARG B N 1
ATOM 785 C CA . ARG B 1 18 ? -1.124 -17.719 -13.516 1 95.56 18 ARG B CA 1
ATOM 786 C C . ARG B 1 18 ? -0.162 -16.734 -14.164 1 95.56 18 ARG B C 1
ATOM 788 O O . ARG B 1 18 ? 0.668 -17.109 -14.992 1 95.56 18 ARG B O 1
ATOM 795 N N . ASN B 1 19 ? -0.293 -15.477 -13.836 1 96.62 19 ASN B N 1
ATOM 796 C CA . ASN B 1 19 ? 0.513 -14.422 -14.445 1 96.62 19 ASN B CA 1
ATOM 797 C C . ASN B 1 19 ? 0.661 -13.227 -13.508 1 96.62 19 ASN B C 1
ATOM 799 O O . ASN B 1 19 ? 0.029 -12.188 -13.711 1 96.62 19 ASN B O 1
ATOM 803 N N . PRO B 1 20 ? 1.575 -13.375 -12.609 1 96.06 20 PRO B N 1
ATOM 804 C CA . PRO B 1 20 ? 1.716 -12.328 -11.594 1 96.06 20 PRO B CA 1
ATOM 805 C C . PRO B 1 20 ? 2.016 -10.961 -12.195 1 96.06 20 PRO B C 1
ATOM 807 O O . PRO B 1 20 ? 1.348 -9.977 -11.859 1 96.06 20 PRO B O 1
ATOM 810 N N . MET B 1 21 ? 2.951 -10.891 -13.125 1 95.75 21 MET B N 1
ATOM 811 C CA . MET B 1 21 ? 3.34 -9.609 -13.711 1 95.75 21 MET B CA 1
ATOM 812 C C . MET B 1 21 ? 2.227 -9.055 -14.594 1 95.75 21 MET B C 1
ATOM 814 O O . MET B 1 21 ? 1.969 -7.848 -14.586 1 95.75 21 MET B O 1
ATOM 818 N N . GLY B 1 22 ? 1.568 -9.961 -15.305 1 95.38 22 GLY B N 1
ATOM 819 C CA . GLY B 1 22 ? 0.434 -9.531 -16.109 1 95.38 22 GLY B CA 1
ATOM 820 C C . GLY B 1 22 ? -0.702 -8.961 -15.289 1 95.38 22 GLY B C 1
ATOM 821 O O . GLY B 1 22 ? -1.292 -7.941 -15.656 1 95.38 22 GLY B O 1
ATOM 822 N N . THR B 1 23 ? -1.001 -9.625 -14.172 1 95 23 THR B N 1
ATOM 823 C CA . THR B 1 23 ? -2.053 -9.164 -13.273 1 95 23 THR B CA 1
ATOM 824 C C . THR B 1 23 ? -1.711 -7.801 -12.688 1 95 23 THR B C 1
ATOM 826 O O . THR B 1 23 ? -2.531 -6.879 -12.727 1 95 23 THR B O 1
ATOM 829 N N . TYR B 1 24 ? -0.538 -7.711 -12.273 1 94 24 TYR B N 1
ATOM 830 C CA . TYR B 1 24 ? -0.045 -6.465 -11.695 1 94 24 TYR B CA 1
ATOM 831 C C . TYR B 1 24 ? -0.092 -5.336 -12.719 1 94 24 TYR B C 1
ATOM 833 O O . TYR B 1 24 ? -0.562 -4.234 -12.422 1 94 24 TYR B O 1
ATOM 841 N N . LEU B 1 25 ? 0.338 -5.543 -13.914 1 94.94 25 LEU B N 1
ATOM 842 C CA . LEU B 1 25 ? 0.487 -4.512 -14.938 1 94.94 25 LEU B CA 1
ATOM 843 C C . LEU B 1 25 ? -0.875 -4.043 -15.438 1 94.94 25 LEU B C 1
ATOM 845 O O . LEU B 1 25 ? -0.989 -2.959 -16.016 1 94.94 25 LEU B O 1
ATOM 849 N N . GLN B 1 26 ? -1.877 -4.793 -15.211 1 94.5 26 GLN B N 1
ATOM 850 C CA . GLN B 1 26 ? -3.223 -4.387 -15.594 1 94.5 26 GLN B CA 1
ATOM 851 C C . GLN B 1 26 ? -3.678 -3.164 -14.805 1 94.5 26 GLN B C 1
ATOM 853 O O . GLN B 1 26 ? -4.527 -2.398 -15.266 1 94.5 26 GLN B O 1
ATOM 858 N N . GLY B 1 27 ? -3.111 -2.998 -13.648 1 95.06 27 GLY B N 1
ATOM 859 C CA . GLY B 1 27 ? -3.451 -1.854 -12.82 1 95.06 27 GLY B CA 1
ATOM 860 C C . GLY B 1 27 ? -2.984 -0.534 -13.406 1 95.06 27 GLY B C 1
ATOM 861 O O . GLY B 1 27 ? -3.488 0.528 -13.031 1 95.06 27 GLY B O 1
ATOM 862 N N . GLU B 1 28 ? -1.997 -0.577 -14.273 1 95.56 28 GLU B N 1
ATOM 863 C CA . GLU B 1 28 ? -1.482 0.606 -14.953 1 95.56 28 GLU B CA 1
ATOM 864 C C . GLU B 1 28 ? -1.042 1.671 -13.953 1 95.56 28 GLU B C 1
ATOM 866 O O . GLU B 1 28 ? -1.454 2.828 -14.047 1 95.56 28 GLU B O 1
ATOM 871 N N . GLY B 1 29 ? -0.268 1.315 -13.031 1 95.12 29 GLY B N 1
ATOM 872 C CA . GLY B 1 29 ? 0.292 2.254 -12.07 1 95.12 29 GLY B CA 1
ATOM 873 C C . GLY B 1 29 ? -0.556 2.408 -10.82 1 95.12 29 GLY B C 1
ATOM 874 O O . GLY B 1 29 ? -0.17 3.113 -9.883 1 95.12 29 GLY B O 1
ATOM 875 N N . GLU B 1 30 ? -1.74 1.77 -10.883 1 96.81 30 GLU B N 1
ATOM 876 C CA . GLU B 1 30 ? -2.613 1.76 -9.711 1 96.81 30 GLU B CA 1
ATOM 877 C C . GLU B 1 30 ? -2.543 0.422 -8.984 1 96.81 30 GLU B C 1
ATOM 879 O O . GLU B 1 30 ? -2.014 -0.555 -9.516 1 96.81 30 GLU B O 1
ATOM 884 N N . ALA B 1 31 ? -3.02 0.416 -7.75 1 98.06 31 ALA B N 1
ATOM 885 C CA . ALA B 1 31 ? -3.053 -0.83 -6.988 1 98.06 31 ALA B CA 1
ATOM 886 C C . ALA B 1 31 ? -4.113 -1.78 -7.535 1 98.06 31 ALA B C 1
ATOM 888 O O . ALA B 1 31 ? -5.094 -1.344 -8.141 1 98.06 31 ALA B O 1
ATOM 889 N N . VAL B 1 32 ? -3.861 -3.066 -7.352 1 98.38 32 VAL B N 1
ATOM 890 C CA . VAL B 1 32 ? -4.789 -4.109 -7.77 1 98.38 32 VAL B CA 1
ATOM 891 C C . VAL B 1 32 ? -5.168 -4.977 -6.57 1 98.38 32 VAL B C 1
ATOM 893 O O . VA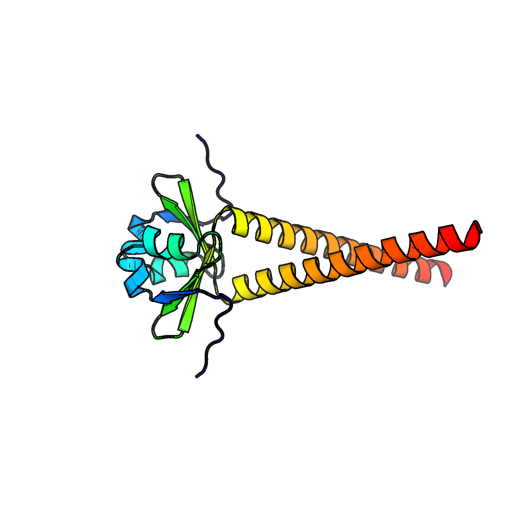L B 1 32 ? -4.293 -5.438 -5.828 1 98.38 32 VAL B O 1
ATOM 896 N N . ALA B 1 33 ? -6.5 -5.152 -6.375 1 98.56 33 ALA B N 1
ATOM 897 C CA . ALA B 1 33 ? -6.961 -6.047 -5.316 1 98.56 33 ALA B CA 1
ATOM 898 C C . ALA B 1 33 ? -6.844 -7.508 -5.742 1 98.56 33 ALA B C 1
ATOM 900 O O . ALA B 1 33 ? -7.215 -7.867 -6.859 1 98.56 33 ALA B O 1
ATOM 901 N N . ILE B 1 34 ? -6.336 -8.328 -4.879 1 98.31 34 ILE B N 1
ATOM 902 C CA . ILE B 1 34 ? -6.305 -9.773 -5.105 1 98.31 34 ILE B CA 1
ATOM 903 C C . ILE B 1 34 ? -7.324 -10.453 -4.195 1 98.31 34 ILE B C 1
ATOM 905 O O . ILE B 1 34 ? -7.242 -10.352 -2.971 1 98.31 34 ILE B O 1
ATOM 909 N N . LEU B 1 35 ? -8.219 -11.109 -4.844 1 97.75 35 LEU B N 1
ATOM 910 C CA . LEU B 1 35 ? -9.336 -11.727 -4.125 1 97.75 35 LEU B CA 1
ATOM 911 C C . LEU B 1 35 ? -9.086 -13.211 -3.91 1 97.75 35 LEU B C 1
ATOM 913 O O . LEU B 1 35 ? -8.562 -13.891 -4.797 1 97.75 35 LEU B O 1
ATOM 917 N N . ASN B 1 36 ? -9.266 -13.656 -2.74 1 95.81 36 ASN B N 1
ATOM 918 C CA . ASN B 1 36 ? -9.398 -15.07 -2.396 1 95.81 36 ASN B CA 1
ATOM 919 C C . ASN B 1 36 ? -10.844 -15.438 -2.076 1 95.81 36 ASN B C 1
ATOM 921 O O . ASN B 1 36 ? -11.352 -15.094 -1.008 1 95.81 36 ASN B O 1
ATOM 925 N N . ARG B 1 37 ? -11.539 -16.234 -2.846 1 91.38 37 ARG B N 1
ATOM 926 C CA . ARG B 1 37 ? -12.953 -16.578 -2.723 1 91.38 37 ARG B CA 1
ATOM 927 C C . ARG B 1 37 ? -13.805 -15.32 -2.531 1 91.38 37 ARG B C 1
ATOM 929 O O . ARG B 1 37 ? -14.617 -15.258 -1.606 1 91.38 37 ARG B O 1
ATOM 936 N N . ASN B 1 38 ? -13.508 -14.266 -3.203 1 90.5 38 ASN B N 1
ATOM 937 C CA . ASN B 1 38 ? -14.289 -13.039 -3.281 1 90.5 38 ASN B CA 1
ATOM 938 C C . ASN B 1 38 ? -13.922 -12.07 -2.158 1 90.5 38 ASN B C 1
ATOM 940 O O . ASN B 1 38 ? -14.453 -10.961 -2.088 1 90.5 38 ASN B O 1
ATOM 944 N N . GLU B 1 39 ? -13.117 -12.469 -1.301 1 94.56 39 GLU B N 1
ATOM 945 C CA . GLU B 1 39 ? -12.633 -11.609 -0.221 1 94.56 39 GLU B CA 1
ATOM 946 C C . GLU B 1 39 ? -11.25 -11.047 -0.542 1 94.56 39 GLU B C 1
ATOM 948 O O . GLU B 1 39 ? -10.352 -11.789 -0.952 1 94.56 39 GLU B O 1
ATOM 953 N N . PRO B 1 40 ? -11.141 -9.734 -0.344 1 97 40 PRO B N 1
ATOM 954 C CA . PRO B 1 40 ? -9.797 -9.203 -0.596 1 97 40 PRO B CA 1
ATOM 955 C C . PRO B 1 40 ? -8.742 -9.797 0.325 1 97 40 PRO B C 1
ATOM 957 O O . PRO B 1 40 ? -8.828 -9.664 1.548 1 97 40 PRO B O 1
ATOM 960 N N . ALA B 1 41 ? -7.754 -10.398 -0.243 1 97.06 41 ALA B N 1
ATOM 961 C CA . ALA B 1 41 ? -6.648 -10.992 0.512 1 97.06 41 ALA B CA 1
ATOM 962 C C . ALA B 1 41 ? -5.543 -9.969 0.756 1 97.06 41 ALA B C 1
ATOM 964 O O . ALA B 1 41 ? -5.082 -9.805 1.888 1 97.06 41 ALA B O 1
ATOM 965 N N . PHE B 1 42 ? -5.145 -9.352 -0.278 1 98.25 42 PHE B N 1
ATOM 966 C CA . PHE B 1 42 ? -4.148 -8.289 -0.226 1 98.25 42 PHE B CA 1
ATOM 967 C C . PHE B 1 42 ? -4.207 -7.43 -1.482 1 98.25 42 PHE B C 1
ATOM 969 O O . PHE B 1 42 ? -5.02 -7.68 -2.375 1 98.25 42 PHE B O 1
ATOM 976 N N . TYR B 1 43 ? -3.457 -6.359 -1.511 1 98.5 43 TYR B N 1
ATOM 977 C CA . TYR B 1 43 ? -3.375 -5.43 -2.635 1 98.5 43 TYR B CA 1
ATOM 978 C C . TYR B 1 43 ? -1.964 -5.395 -3.209 1 98.5 43 TYR B C 1
ATOM 980 O O . TYR B 1 43 ? -0.987 -5.273 -2.467 1 98.5 43 TYR B O 1
ATOM 988 N N 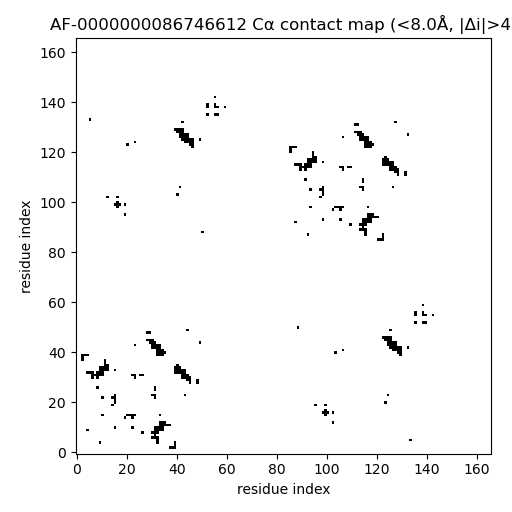. CYS B 1 44 ? -1.834 -5.523 -4.465 1 98.44 44 CYS B N 1
ATOM 989 C CA . CYS B 1 44 ? -0.564 -5.328 -5.156 1 98.44 44 CYS B CA 1
ATOM 990 C C . CYS B 1 44 ? -0.343 -3.857 -5.484 1 98.44 44 CYS B C 1
ATOM 992 O O . CYS B 1 44 ? -1.074 -3.281 -6.289 1 98.44 44 CYS B O 1
ATOM 994 N N . VAL B 1 45 ? 0.646 -3.297 -4.879 1 98.38 45 VAL B N 1
ATOM 995 C CA . VAL B 1 45 ? 0.885 -1.86 -4.969 1 98.38 45 VAL B CA 1
ATOM 996 C C . VAL B 1 45 ? 2.201 -1.6 -5.695 1 98.38 45 VAL B C 1
ATOM 998 O O . VAL B 1 45 ? 3.242 -2.148 -5.328 1 98.38 45 VAL B O 1
ATOM 1001 N N . PRO B 1 46 ? 2.16 -0.811 -6.695 1 98 46 PRO B N 1
ATOM 1002 C CA . PRO B 1 46 ? 3.395 -0.473 -7.41 1 98 46 PRO B CA 1
ATOM 1003 C C . PRO B 1 46 ? 4.43 0.199 -6.512 1 98 46 PRO B C 1
ATOM 1005 O O . PRO B 1 46 ? 4.07 0.934 -5.59 1 98 46 PRO B O 1
ATOM 1008 N N . PRO B 1 47 ? 5.672 0.011 -6.863 1 97.69 47 PRO B N 1
ATOM 1009 C CA . PRO B 1 47 ? 6.742 0.547 -6.02 1 97.69 47 PRO B CA 1
ATOM 1010 C C . PRO B 1 47 ? 6.629 2.055 -5.812 1 97.69 47 PRO B C 1
ATOM 1012 O O . PRO B 1 47 ? 6.785 2.541 -4.688 1 97.69 47 PRO B O 1
ATOM 1015 N N . GLU B 1 48 ? 6.348 2.75 -6.871 1 96.88 48 GLU B N 1
ATOM 1016 C CA . GLU B 1 48 ? 6.258 4.203 -6.762 1 96.88 48 GLU B CA 1
ATOM 1017 C C . GLU B 1 48 ? 5.102 4.613 -5.852 1 96.88 48 GLU B C 1
ATOM 1019 O O . GLU B 1 48 ? 5.242 5.531 -5.039 1 96.88 48 GLU B O 1
ATOM 1024 N N . LEU B 1 49 ? 4.023 3.971 -5.98 1 97.38 49 LEU B N 1
ATOM 1025 C CA . LEU B 1 49 ? 2.855 4.258 -5.156 1 97.38 49 LEU B CA 1
ATOM 1026 C C . LEU B 1 49 ? 3.105 3.875 -3.703 1 97.38 49 LEU B C 1
ATOM 1028 O O . LEU B 1 49 ? 2.701 4.598 -2.789 1 97.38 49 LEU B O 1
ATOM 1032 N N . PHE B 1 50 ? 3.746 2.777 -3.48 1 98.12 50 PHE B N 1
ATOM 1033 C CA . PHE B 1 50 ? 4.074 2.338 -2.129 1 98.12 50 PHE B CA 1
ATOM 1034 C C . PHE B 1 50 ? 5.02 3.324 -1.453 1 98.12 50 PHE B C 1
ATOM 1036 O O . PHE B 1 50 ? 4.871 3.619 -0.265 1 98.12 50 PHE B O 1
ATOM 1043 N N . ALA B 1 51 ? 5.977 3.816 -2.254 1 97.75 51 ALA B N 1
ATOM 1044 C CA . ALA B 1 51 ? 6.879 4.836 -1.728 1 97.75 51 ALA B CA 1
ATOM 1045 C C . ALA B 1 51 ? 6.109 6.078 -1.288 1 97.75 51 ALA B C 1
ATOM 1047 O O . ALA B 1 51 ? 6.391 6.648 -0.233 1 97.75 51 ALA B O 1
ATOM 1048 N N . TYR B 1 52 ? 5.18 6.477 -2.09 1 97.12 52 TYR B N 1
ATOM 1049 C CA . TYR B 1 52 ? 4.324 7.609 -1.759 1 97.12 52 TYR B CA 1
ATOM 1050 C C . TYR B 1 52 ? 3.57 7.363 -0.456 1 97.12 52 TYR B C 1
ATOM 1052 O O . TYR B 1 52 ? 3.523 8.234 0.415 1 97.12 52 TYR B O 1
ATOM 1060 N N . TYR B 1 53 ? 2.996 6.164 -0.28 1 97.44 53 TYR B N 1
ATOM 1061 C CA . TYR B 1 53 ? 2.275 5.816 0.94 1 97.44 53 TYR B CA 1
ATOM 1062 C C . TYR B 1 53 ? 3.195 5.879 2.154 1 97.44 53 TYR B C 1
ATOM 1064 O O . TYR B 1 53 ? 2.799 6.359 3.217 1 97.44 53 TYR B O 1
ATOM 1072 N N . GLN B 1 54 ? 4.391 5.395 1.942 1 96.94 54 GLN B N 1
ATOM 1073 C CA . GLN B 1 54 ? 5.355 5.418 3.037 1 96.94 54 GLN B CA 1
ATOM 1074 C C . GLN B 1 54 ? 5.68 6.848 3.453 1 96.94 54 GLN B C 1
ATOM 1076 O O . GLN B 1 54 ? 5.797 7.141 4.645 1 96.94 54 GLN B O 1
ATOM 1081 N N . GLU B 1 55 ? 5.832 7.684 2.527 1 96.44 55 GLU B N 1
ATOM 1082 C CA . GLU B 1 55 ? 6.105 9.094 2.803 1 96.44 55 GLU B CA 1
ATOM 1083 C C . GLU B 1 55 ? 4.957 9.742 3.57 1 96.44 55 GLU B C 1
ATOM 1085 O O . GLU B 1 55 ? 5.184 10.477 4.531 1 96.44 55 GLU B O 1
ATOM 1090 N N . LEU B 1 56 ? 3.748 9.469 3.107 1 95.5 56 LEU B N 1
ATOM 1091 C CA . LEU B 1 56 ? 2.572 9.992 3.789 1 95.5 56 LEU B CA 1
ATOM 1092 C C . LEU B 1 56 ? 2.529 9.523 5.238 1 95.5 56 LEU B C 1
ATOM 1094 O O . LEU B 1 56 ? 2.221 10.305 6.141 1 95.5 56 LEU B O 1
ATOM 1098 N N . ALA B 1 57 ? 2.797 8.273 5.441 1 95.62 57 ALA B N 1
ATOM 1099 C CA . ALA B 1 57 ? 2.764 7.695 6.781 1 95.62 57 ALA B CA 1
ATOM 1100 C C . ALA B 1 57 ? 3.82 8.328 7.68 1 95.62 57 ALA B C 1
ATOM 1102 O O . ALA B 1 57 ? 3.564 8.594 8.859 1 95.62 57 ALA B O 1
ATOM 1103 N N . GLU B 1 58 ? 5.012 8.539 7.129 1 94.94 58 GLU B N 1
ATOM 1104 C CA . GLU B 1 58 ? 6.09 9.188 7.875 1 94.94 58 GLU B CA 1
ATOM 1105 C C . GLU B 1 58 ? 5.715 10.617 8.258 1 94.94 58 GLU B C 1
ATOM 1107 O O . GLU B 1 58 ? 5.938 11.039 9.391 1 94.94 58 GLU B O 1
ATOM 1112 N N . ASP B 1 59 ? 5.125 11.312 7.297 1 93.75 59 ASP B N 1
ATOM 1113 C CA . ASP B 1 59 ? 4.68 12.688 7.539 1 93.75 59 ASP B CA 1
ATOM 1114 C C . ASP B 1 59 ? 3.631 12.734 8.648 1 93.75 59 ASP B C 1
ATOM 1116 O O . ASP B 1 59 ? 3.66 13.633 9.5 1 93.75 59 ASP B O 1
ATOM 1120 N N . ALA B 1 60 ? 2.732 11.836 8.555 1 90.81 60 ALA B N 1
ATOM 1121 C CA . ALA B 1 60 ? 1.671 11.773 9.555 1 90.81 60 ALA B CA 1
ATOM 1122 C C . ALA B 1 60 ? 2.244 11.508 10.945 1 90.81 60 ALA B C 1
ATOM 1124 O O . ALA B 1 60 ? 1.797 12.109 11.93 1 90.81 60 ALA B O 1
ATOM 1125 N N . ALA B 1 61 ? 3.189 10.625 10.992 1 90.69 61 ALA B N 1
ATOM 1126 C CA . ALA B 1 61 ? 3.828 10.297 12.266 1 90.69 61 ALA B CA 1
ATOM 1127 C C . ALA B 1 61 ? 4.57 11.5 12.836 1 90.69 61 ALA B C 1
ATOM 1129 O O . ALA B 1 61 ? 4.488 11.781 14.031 1 90.69 61 ALA B O 1
ATOM 1130 N N . LEU B 1 62 ? 5.254 12.141 11.953 1 90 62 LEU B N 1
ATOM 1131 C CA . LEU B 1 62 ? 6 13.32 12.359 1 90 62 LEU B CA 1
ATOM 1132 C C . LEU B 1 62 ? 5.055 14.43 12.82 1 90 62 LEU B C 1
ATOM 1134 O O . LEU B 1 62 ? 5.34 15.117 13.797 1 90 62 LEU B O 1
ATOM 1138 N N . ASN B 1 63 ? 3.963 14.586 12.148 1 88.19 63 ASN B N 1
ATOM 1139 C CA . ASN B 1 63 ? 2.969 15.594 12.516 1 88.19 63 ASN B CA 1
ATOM 1140 C C . ASN B 1 63 ? 2.318 15.281 13.859 1 88.19 63 ASN B C 1
ATOM 1142 O O . ASN B 1 63 ? 2.021 16.188 14.633 1 88.19 63 ASN B O 1
ATOM 1146 N N . ARG B 1 64 ? 2.068 14.047 14.062 1 86.38 64 ARG B N 1
ATOM 1147 C CA . ARG B 1 64 ? 1.493 13.625 15.336 1 86.38 64 ARG B CA 1
ATOM 1148 C C . ARG B 1 64 ? 2.434 13.945 16.484 1 86.38 64 ARG B C 1
ATOM 1150 O O . ARG B 1 64 ? 1.988 14.352 17.562 1 86.38 64 ARG B O 1
ATOM 1157 N N . ILE B 1 65 ? 3.68 13.742 16.297 1 85.69 65 ILE B N 1
ATOM 1158 C CA . ILE B 1 65 ? 4.688 14.016 17.328 1 85.69 65 ILE B CA 1
ATOM 1159 C C . ILE B 1 65 ? 4.738 15.516 17.609 1 85.69 65 ILE B C 1
ATOM 1161 O O . ILE B 1 65 ? 4.805 15.93 18.766 1 85.69 65 ILE B O 1
ATOM 1165 N N . ALA B 1 66 ? 4.66 16.281 16.562 1 85.06 66 ALA B N 1
ATOM 1166 C CA . ALA B 1 66 ? 4.668 17.734 16.703 1 85.06 66 ALA B CA 1
ATOM 1167 C C . ALA B 1 66 ? 3.443 18.234 17.469 1 85.06 66 ALA B C 1
ATOM 1169 O O . ALA B 1 66 ? 3.553 19.094 18.344 1 85.06 66 ALA B O 1
ATOM 1170 N N . ASP B 1 67 ? 2.346 17.641 17.141 1 83.31 67 ASP B N 1
ATOM 1171 C CA . ASP B 1 67 ? 1.104 18.016 17.812 1 83.31 67 ASP B CA 1
ATOM 1172 C C . ASP B 1 67 ? 1.155 17.688 19.297 1 83.31 67 ASP B C 1
ATOM 1174 O O . ASP B 1 67 ? 0.676 18.453 20.141 1 83.31 67 ASP B O 1
ATOM 1178 N N . GLU B 1 68 ? 1.72 16.578 19.547 1 84.38 68 GLU B N 1
ATOM 1179 C CA . GLU B 1 68 ? 1.843 16.141 20.922 1 84.38 68 GLU B CA 1
ATOM 1180 C C . GLU B 1 68 ? 2.793 17.047 21.703 1 84.38 68 GLU B C 1
ATOM 1182 O O . GLU B 1 68 ? 2.553 17.344 22.875 1 84.38 68 GLU B O 1
ATOM 1187 N N . ARG B 1 69 ? 3.789 17.438 21 1 82.06 69 ARG B N 1
ATOM 1188 C CA . ARG B 1 69 ? 4.762 18.328 21.641 1 82.06 69 ARG B CA 1
ATOM 1189 C C . ARG B 1 69 ? 4.156 19.703 21.906 1 82.06 69 ARG B C 1
ATOM 1191 O O . ARG B 1 69 ? 4.445 20.328 22.938 1 82.06 69 ARG B O 1
ATOM 1198 N N . LEU B 1 70 ? 3.359 20.141 21.031 1 78.31 70 LEU B N 1
ATOM 1199 C CA . LEU B 1 70 ? 2.701 21.438 21.172 1 78.31 70 LEU B CA 1
ATOM 1200 C C . LEU B 1 70 ? 1.687 21.391 22.312 1 78.31 70 LEU B C 1
ATOM 1202 O O . LEU B 1 70 ? 1.582 22.344 23.094 1 78.31 70 LEU B O 1
ATOM 1206 N N . LYS B 1 71 ? 1.058 20.344 22.406 1 82.44 71 LYS B N 1
ATOM 1207 C CA . LYS B 1 71 ? 0.081 20.188 23.469 1 82.44 71 LYS B CA 1
ATOM 1208 C C . LYS B 1 71 ? 0.764 20.156 24.844 1 82.44 71 LYS B C 1
ATOM 1210 O O . LYS B 1 71 ? 0.253 20.734 25.812 1 82.44 71 LYS B O 1
ATOM 1215 N N . ASP B 1 72 ? 1.852 19.531 24.812 1 81.62 72 ASP B N 1
ATOM 1216 C CA . ASP B 1 72 ? 2.607 19.453 26.062 1 81.62 72 ASP B CA 1
ATOM 1217 C C . ASP B 1 72 ? 3.156 20.828 26.453 1 81.62 72 ASP B C 1
ATOM 1219 O O . ASP B 1 72 ? 3.152 21.188 27.625 1 81.62 72 ASP B O 1
ATOM 1223 N N . ALA B 1 73 ? 3.57 21.562 25.547 1 77.69 73 ALA B N 1
ATOM 1224 C CA . ALA B 1 73 ? 4.109 22.891 25.797 1 77.69 73 ALA B CA 1
ATOM 1225 C C . ALA B 1 73 ? 3.021 23.844 26.266 1 77.69 73 ALA B C 1
ATOM 1227 O O . ALA B 1 73 ? 3.252 24.672 27.156 1 77.69 73 ALA B O 1
ATOM 1228 N N . GLU B 1 74 ? 2 23.734 25.688 1 71.75 74 GLU B N 1
ATOM 1229 C CA . GLU B 1 74 ? 0.882 24.578 26.094 1 71.75 74 GLU B CA 1
ATOM 1230 C C . GLU B 1 74 ? 0.448 24.281 27.531 1 71.75 74 GLU B C 1
ATOM 1232 O O . GLU B 1 74 ? 0.091 25.203 28.266 1 71.75 74 GLU B O 1
ATOM 1237 N N . PHE B 1 75 ? 0.49 23.047 27.797 1 70.81 75 PHE B N 1
ATOM 1238 C CA . PHE B 1 75 ? 0.131 22.641 29.156 1 70.81 75 PHE B CA 1
ATOM 1239 C C . PHE B 1 75 ? 1.13 23.188 30.172 1 70.81 75 PHE B C 1
ATOM 1241 O O . PHE B 1 75 ? 0.741 23.656 31.234 1 70.81 75 PHE B O 1
ATOM 1248 N N . VAL B 1 76 ? 2.271 23.188 29.828 1 73.44 76 VAL B N 1
ATOM 1249 C CA . VAL B 1 76 ? 3.305 23.688 30.734 1 73.44 76 VAL B CA 1
ATOM 1250 C C . VAL B 1 76 ? 3.186 25.203 30.875 1 73.44 76 VAL B C 1
ATOM 1252 O O . VAL B 1 76 ? 3.357 25.75 31.969 1 73.44 76 VAL B O 1
ATOM 1255 N N . SER B 1 77 ? 2.869 25.828 29.859 1 72.06 77 SER B N 1
ATOM 1256 C CA . SER B 1 77 ? 2.752 27.281 29.875 1 72.06 77 SER B CA 1
ATOM 1257 C C . SER B 1 77 ? 1.57 27.734 30.719 1 72.06 77 SER B C 1
ATOM 1259 O O . SER B 1 77 ? 1.679 28.688 31.484 1 72.06 77 SER B O 1
ATOM 1261 N N . VAL B 1 78 ? 0.518 27.047 30.594 1 75.19 78 VAL B N 1
ATOM 1262 C CA . VAL B 1 78 ? -0.672 27.391 31.375 1 75.19 78 VAL B CA 1
ATOM 1263 C C . VAL B 1 78 ? -0.404 27.156 32.844 1 75.19 78 VAL B C 1
ATOM 1265 O O . VAL B 1 78 ? -0.865 27.906 33.719 1 75.19 78 VAL B O 1
ATOM 1268 N N . ASN B 1 79 ? 0.273 26.109 33.062 1 75.44 79 ASN B N 1
ATOM 1269 C CA . ASN B 1 79 ? 0.583 25.797 34.438 1 75.44 79 ASN B CA 1
ATOM 1270 C C . ASN B 1 79 ? 1.561 26.812 35.031 1 75.44 79 ASN B C 1
ATOM 1272 O O . ASN B 1 79 ? 1.447 27.188 36.188 1 75.44 79 ASN B O 1
ATOM 1276 N N . LEU B 1 80 ? 2.467 27.25 34.219 1 71.25 80 LEU B N 1
ATOM 1277 C CA . LEU B 1 80 ? 3.428 28.234 34.688 1 71.25 80 LEU B CA 1
ATOM 1278 C C . LEU B 1 80 ? 2.754 29.594 34.906 1 71.25 80 LEU B C 1
ATOM 1280 O O . LEU B 1 80 ? 3.123 30.328 35.812 1 71.25 80 LEU B O 1
ATOM 1284 N N . ASP B 1 81 ? 1.772 29.844 34.156 1 68.56 81 ASP B N 1
ATOM 1285 C CA . ASP B 1 81 ? 1.073 31.125 34.281 1 68.56 81 ASP B CA 1
ATOM 1286 C C . ASP B 1 81 ? 0.114 31.125 35.469 1 68.56 81 ASP B C 1
ATOM 1288 O O . ASP B 1 81 ? -0.24 32.188 36 1 68.56 81 ASP B O 1
ATOM 1292 N N . GLU B 1 82 ? -0.318 29.922 35.719 1 67.5 82 GLU B N 1
ATOM 1293 C CA . GLU B 1 82 ? -1.223 29.828 36.875 1 67.5 82 GLU B CA 1
ATOM 1294 C C . GLU B 1 82 ? -0.451 29.797 38.188 1 67.5 82 GLU B C 1
ATOM 1296 O O . GLU B 1 82 ? -1.024 30.031 39.25 1 67.5 82 GLU B O 1
ATOM 1301 N N . LEU B 1 83 ? 0.8 29.5 38 1 52.81 83 LEU B N 1
ATOM 1302 C CA . LEU B 1 83 ? 1.528 29.656 39.25 1 52.81 83 LEU B CA 1
ATOM 1303 C C . LEU B 1 83 ? 1.772 31.125 39.562 1 52.81 83 LEU B C 1
ATOM 1305 O O . LEU B 1 83 ? 1.696 31.969 38.688 1 52.81 83 LEU B O 1
#

Secondary structure (DSSP, 8-state):
------SSEEEEHHHHHH-HHHHHHTTTTS-EEEEETTEEEEEEE-HHHHHHHHHHHHHHHHHHHHHHHHHHHHHHHHHHHH-/-PPPP-SSEEEEHHHHHH-HHHHHHTTTTS-EEEEETTEEEEEEE-HHHHHHHHHHHHHHHHHHHHHHHHHHHHHHHHHHHH-

Foldseek 3Di:
DDEDDPDPAEEEPVVCVVPVVVQCCVCVQAKYFYDDVNYGPDIDHDPVRVVVVVVVVVVVVVVVVVVVVVVVVVVVVVVVVVD/DDEDDPDPAEDEPVVCVVPVVVQCCVCVQAKYFYDDVNYGPDIDHDPVRVVVVVVVVVVVVVVVVVVVVVVVVVVVVVVVVVD

Radius of gyration: 21.62 Å; Cα contacts (8 Å, |Δi|>4): 202; chains: 2; bounding box: 43×70×55 Å

pLDDT: mean 90.67, std 9.64, range [52.81, 98.56]

Nearest PDB structures (foldseek):
  3k33-assembly1_C-2  TM=8.022E-01  e=4.259E-02  Punavirus P1
  4noc-assembly2_C-2  TM=5.978E-01  e=3.139E+00  Kribbella flavida DSM 17836
  2ja3-assembly3_E  TM=5.657E-01  e=3.139E+00  Homo sapiens
  4fry-assembly1_A  TM=5.393E-01  e=2.558E+00  Burkholderia ambifaria MC40-6
  2ja3-assembly2_D  TM=4.684E-01  e=2.738E+00  Homo sapiens

Organism: NCBI:txid471575

Sequence (166 aa):
MAYQILTNLAASITDLKRNPMGTYLQGEGEAVAILNRNEPAFYCVPPELFAYYQELAEDAALNRIADERLKDAEFVSVNLDELMAYQILTNLAASITDLKRNPMGTYLQGEGEAVAILNRNEPAFYCVPPELFAYYQELAEDAALNRIADERLKDAEFVSVNLDEL